Protein AF-A0A2T4JX54-F1 (afdb_monomer_lite)

pLDDT: mean 83.58, std 9.11, range [47.06, 96.19]

Radius of gyration: 19.14 Å; chains: 1; bounding box: 54×32×48 Å

Structure (mmCIF, N/CA/C/O backbone):
data_AF-A0A2T4JX54-F1
#
_entry.id   AF-A0A2T4JX54-F1
#
loop_
_atom_site.group_PDB
_atom_site.id
_atom_site.type_symbol
_atom_site.label_atom_id
_atom_site.label_alt_id
_atom_site.label_comp_id
_atom_site.label_asym_id
_atom_site.label_entity_id
_atom_site.label_seq_id
_atom_site.pdbx_PDB_ins_code
_atom_site.Cartn_x
_atom_site.Cartn_y
_atom_site.Cartn_z
_atom_site.occupancy
_atom_site.B_iso_or_equiv
_atom_site.auth_seq_id
_atom_site.auth_comp_id
_atom_site.auth_asym_id
_atom_site.auth_atom_id
_atom_site.pdbx_PDB_model_num
ATOM 1 N N . MET A 1 1 ? 11.752 3.293 14.439 1.00 47.06 1 MET A N 1
ATOM 2 C CA . MET A 1 1 ? 12.675 3.657 13.347 1.00 47.06 1 MET A CA 1
ATOM 3 C C . MET A 1 1 ? 12.178 2.898 12.135 1.00 47.06 1 MET A C 1
ATOM 5 O O . MET A 1 1 ? 12.019 1.693 12.259 1.00 47.06 1 MET A O 1
ATOM 9 N N . MET A 1 2 ? 11.745 3.588 11.081 1.00 61.53 2 MET A N 1
ATOM 10 C CA . MET A 1 2 ? 11.237 2.924 9.877 1.00 61.53 2 MET A CA 1
ATOM 11 C C . MET A 1 2 ? 12.443 2.640 8.986 1.00 61.53 2 MET A C 1
ATOM 13 O O . MET A 1 2 ? 13.159 3.580 8.650 1.00 61.53 2 MET A O 1
ATOM 17 N N . ASP A 1 3 ? 12.685 1.376 8.650 1.00 83.12 3 ASP A N 1
ATOM 18 C CA . ASP A 1 3 ? 13.765 1.016 7.733 1.00 83.12 3 ASP A CA 1
ATOM 19 C C . ASP A 1 3 ? 13.436 1.564 6.340 1.00 83.12 3 ASP A C 1
ATOM 21 O O . ASP A 1 3 ? 12.370 1.278 5.794 1.00 83.12 3 ASP A O 1
ATOM 25 N N . LEU A 1 4 ? 14.324 2.394 5.791 1.00 87.31 4 LEU A N 1
ATOM 26 C CA . LEU A 1 4 ? 14.202 2.943 4.444 1.00 87.31 4 LEU A CA 1
ATOM 27 C C . LEU A 1 4 ? 15.187 2.238 3.510 1.00 87.31 4 LEU A C 1
ATOM 29 O O . LEU A 1 4 ? 16.347 2.017 3.859 1.00 87.31 4 LEU A O 1
ATOM 33 N N . TYR A 1 5 ? 14.725 1.900 2.312 1.00 91.00 5 TYR A N 1
ATOM 34 C CA . TYR A 1 5 ? 15.485 1.163 1.307 1.00 91.00 5 TYR A CA 1
ATOM 35 C C . TYR A 1 5 ? 15.807 2.068 0.121 1.00 91.00 5 TYR A C 1
ATOM 37 O O . TYR A 1 5 ? 14.972 2.867 -0.283 1.00 91.00 5 TYR A O 1
ATOM 45 N N . SER A 1 6 ? 17.007 1.954 -0.444 1.00 92.50 6 SER A N 1
ATOM 46 C CA . SER A 1 6 ? 17.384 2.626 -1.692 1.00 92.50 6 SER A CA 1
ATOM 47 C C . SER A 1 6 ? 16.960 1.803 -2.913 1.00 92.50 6 SER A C 1
ATOM 49 O O . SER A 1 6 ? 16.625 0.625 -2.779 1.00 92.50 6 SER A O 1
ATOM 51 N N . ASN A 1 7 ? 17.053 2.389 -4.111 1.00 91.19 7 ASN A N 1
ATOM 52 C C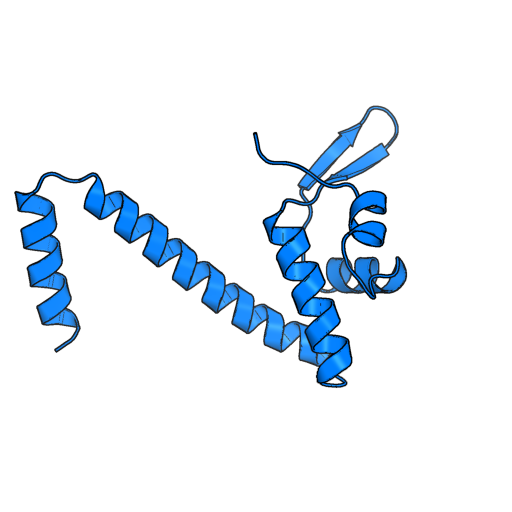A . ASN A 1 7 ? 16.846 1.674 -5.378 1.00 91.19 7 ASN A CA 1
ATOM 53 C C . ASN A 1 7 ? 17.652 0.361 -5.451 1.00 91.19 7 ASN A C 1
ATOM 55 O O . ASN A 1 7 ? 17.081 -0.688 -5.728 1.00 91.19 7 ASN A O 1
ATOM 59 N N . ASP A 1 8 ? 18.944 0.382 -5.118 1.00 90.31 8 ASP A N 1
ATOM 60 C CA . ASP A 1 8 ? 19.796 -0.818 -5.177 1.00 90.31 8 ASP A CA 1
ATOM 61 C C . ASP A 1 8 ? 19.333 -1.917 -4.206 1.00 90.31 8 ASP A C 1
ATOM 63 O O . ASP A 1 8 ? 19.331 -3.108 -4.535 1.00 90.31 8 ASP A O 1
ATOM 67 N N . HIS A 1 9 ? 18.878 -1.524 -3.010 1.00 91.81 9 HIS A N 1
ATOM 68 C CA . HIS A 1 9 ? 18.276 -2.464 -2.068 1.00 91.81 9 HIS A CA 1
ATOM 69 C C . HIS A 1 9 ? 16.965 -3.038 -2.603 1.00 91.81 9 HIS A C 1
ATOM 71 O O . HIS A 1 9 ? 16.744 -4.237 -2.460 1.00 91.81 9 HIS A O 1
ATOM 77 N N . ILE A 1 10 ? 16.118 -2.234 -3.252 1.00 93.56 10 ILE A N 1
ATOM 78 C CA . ILE A 1 10 ? 14.877 -2.713 -3.874 1.00 93.56 10 ILE A CA 1
ATOM 79 C C . ILE A 1 10 ? 15.161 -3.788 -4.926 1.00 93.56 10 ILE A C 1
ATOM 81 O O . ILE A 1 10 ? 14.541 -4.849 -4.882 1.00 93.56 10 ILE A O 1
ATOM 85 N N . LEU A 1 11 ? 16.125 -3.547 -5.818 1.00 92.12 11 LEU A N 1
ATOM 86 C CA . LEU A 1 11 ? 16.510 -4.502 -6.865 1.00 92.12 11 LEU A CA 1
ATOM 87 C C . LEU A 1 11 ? 17.003 -5.841 -6.293 1.00 92.12 11 LEU A C 1
ATOM 89 O O . LEU A 1 11 ? 16.879 -6.876 -6.939 1.00 92.12 11 LEU A O 1
ATOM 93 N N . THR A 1 12 ? 17.544 -5.827 -5.073 1.00 91.88 12 THR A N 1
ATOM 94 C CA . THR A 1 12 ? 18.040 -7.030 -4.391 1.00 91.88 12 THR A CA 1
ATOM 95 C C . THR A 1 12 ? 16.951 -7.730 -3.569 1.00 91.88 12 THR A C 1
ATOM 97 O O . THR A 1 12 ? 16.915 -8.956 -3.491 1.00 91.88 12 THR A O 1
ATOM 100 N N . LEU A 1 13 ? 16.069 -6.964 -2.920 1.00 90.81 13 LEU A N 1
ATOM 101 C CA . LEU A 1 13 ? 15.059 -7.475 -1.986 1.00 90.81 13 LEU A CA 1
ATOM 102 C C . LEU A 1 13 ? 13.788 -7.981 -2.671 1.00 90.81 13 LEU A C 1
ATOM 104 O O . LEU A 1 13 ? 13.045 -8.757 -2.065 1.00 90.81 13 LEU A O 1
ATOM 108 N N . VAL A 1 14 ? 13.508 -7.515 -3.888 1.00 91.75 14 VAL A N 1
ATOM 109 C CA . VAL A 1 14 ? 12.290 -7.843 -4.630 1.00 91.75 14 VAL A CA 1
ATOM 110 C C . VAL A 1 14 ? 12.630 -8.810 -5.771 1.00 91.75 14 VAL A C 1
ATOM 112 O O . VAL A 1 14 ? 13.220 -8.393 -6.767 1.00 91.75 14 VAL A O 1
ATOM 115 N N . PRO A 1 15 ? 12.270 -10.104 -5.661 1.00 86.38 15 PRO A N 1
ATOM 116 C CA . PRO A 1 15 ? 12.481 -11.066 -6.741 1.00 86.38 15 PRO A CA 1
ATOM 117 C C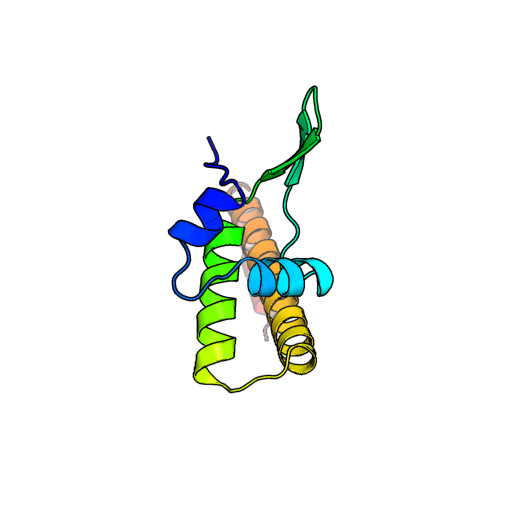 . PRO A 1 15 ? 11.768 -10.626 -8.025 1.00 86.38 15 PRO A C 1
ATOM 119 O O . PRO A 1 15 ? 10.629 -10.172 -7.970 1.00 86.38 15 PRO A O 1
ATOM 122 N N . GLY A 1 16 ? 12.435 -10.754 -9.175 1.00 84.44 16 GLY A N 1
ATOM 123 C CA . GLY A 1 16 ? 11.865 -10.361 -10.473 1.00 84.44 16 GLY A CA 1
ATOM 124 C C . GLY A 1 16 ? 11.833 -8.848 -10.731 1.00 84.44 16 GLY A C 1
ATOM 125 O O . GLY A 1 16 ? 11.302 -8.416 -11.758 1.00 84.44 16 GLY A O 1
ATOM 126 N N . MET A 1 17 ? 12.406 -8.037 -9.834 1.00 91.94 17 MET A N 1
ATOM 127 C CA . MET A 1 17 ? 12.558 -6.600 -10.038 1.00 91.94 17 MET A CA 1
ATOM 128 C C . MET A 1 17 ? 13.781 -6.288 -10.903 1.00 91.94 17 MET A C 1
ATOM 130 O O . MET A 1 17 ? 14.892 -6.729 -10.615 1.00 91.94 17 MET A O 1
ATOM 134 N N . THR A 1 18 ? 13.582 -5.468 -11.933 1.00 89.06 18 THR A N 1
ATOM 135 C CA . THR A 1 18 ? 14.661 -4.888 -12.746 1.00 89.06 18 THR A CA 1
ATOM 136 C C . THR A 1 18 ? 14.601 -3.360 -12.685 1.00 89.06 18 THR A C 1
ATOM 138 O O . THR A 1 18 ? 13.555 -2.809 -12.325 1.00 89.06 18 THR A O 1
ATOM 141 N N . PRO A 1 19 ? 15.685 -2.647 -13.043 1.00 88.81 19 PRO A N 1
ATOM 142 C CA . PRO A 1 19 ? 15.669 -1.187 -13.129 1.00 88.81 19 PRO A CA 1
ATOM 143 C C . PRO A 1 19 ? 14.549 -0.648 -14.027 1.00 88.81 19 PRO A C 1
ATOM 145 O O . PRO A 1 19 ? 13.900 0.336 -13.681 1.00 88.81 19 PRO A O 1
ATOM 148 N N . GLU A 1 20 ? 14.278 -1.315 -15.149 1.00 84.25 20 GLU A N 1
ATOM 149 C CA . GLU A 1 20 ? 13.243 -0.925 -16.111 1.00 84.25 20 GLU A CA 1
ATOM 150 C C . GLU A 1 20 ? 11.843 -1.097 -15.519 1.00 84.25 20 GLU A C 1
ATOM 152 O O . GLU A 1 20 ? 11.013 -0.198 -15.641 1.00 84.25 20 GLU A O 1
ATOM 157 N N . ARG A 1 21 ? 11.591 -2.218 -14.825 1.00 85.69 21 ARG A N 1
ATOM 158 C CA . ARG A 1 21 ? 10.323 -2.456 -14.117 1.00 85.69 21 ARG A CA 1
ATOM 159 C C . ARG A 1 21 ? 10.110 -1.439 -13.004 1.00 85.69 21 ARG A C 1
ATOM 161 O O . ARG A 1 21 ? 9.027 -0.868 -12.901 1.00 85.69 21 ARG A O 1
ATOM 168 N N . LEU A 1 22 ? 11.143 -1.173 -12.204 1.00 89.25 22 LEU A N 1
ATOM 169 C CA . LEU A 1 22 ? 11.072 -0.169 -11.148 1.00 89.25 22 LEU A CA 1
ATOM 170 C C . LEU A 1 22 ? 10.744 1.206 -11.737 1.00 89.25 22 LEU A C 1
ATOM 172 O O . LEU A 1 22 ? 9.827 1.868 -11.260 1.00 89.25 22 LEU A O 1
ATOM 176 N N . PHE A 1 23 ? 11.426 1.604 -12.813 1.00 86.25 23 PHE A N 1
ATOM 177 C CA . PHE A 1 23 ? 11.133 2.848 -13.520 1.00 86.25 23 PHE A CA 1
ATOM 178 C C . PHE A 1 23 ? 9.689 2.892 -14.039 1.00 86.25 23 PHE A C 1
ATOM 180 O O . PHE A 1 23 ? 8.989 3.872 -13.795 1.00 86.25 23 PHE A O 1
ATOM 187 N N . ALA A 1 24 ? 9.205 1.821 -14.674 1.00 81.56 24 ALA A N 1
ATOM 188 C CA . ALA A 1 24 ? 7.832 1.734 -15.168 1.00 81.56 24 ALA A CA 1
ATOM 189 C C . ALA A 1 24 ? 6.795 1.875 -14.039 1.00 81.56 24 ALA A C 1
ATOM 191 O O . ALA A 1 24 ? 5.804 2.591 -14.189 1.00 81.56 24 ALA A O 1
ATOM 192 N N . PHE A 1 25 ? 7.033 1.254 -12.881 1.00 85.31 25 PHE A N 1
ATOM 193 C CA . PHE A 1 25 ? 6.149 1.371 -11.718 1.00 85.31 25 PHE A CA 1
ATOM 194 C C . PHE A 1 25 ? 6.149 2.777 -11.110 1.00 85.31 25 PHE A C 1
ATOM 196 O O . PHE A 1 25 ? 5.103 3.243 -10.649 1.00 85.31 25 PHE A O 1
ATOM 203 N N . LEU A 1 26 ? 7.291 3.468 -11.131 1.00 86.69 26 LEU A N 1
ATOM 204 C CA . LEU A 1 26 ? 7.399 4.862 -10.696 1.00 86.69 26 LEU A CA 1
ATOM 205 C C . LEU A 1 26 ? 6.693 5.821 -11.670 1.00 86.69 26 LEU A C 1
ATOM 207 O O . LEU A 1 26 ? 5.921 6.670 -11.225 1.00 86.69 26 LEU A O 1
ATOM 211 N N . GLU A 1 27 ? 6.895 5.659 -12.981 1.00 82.19 27 GLU A N 1
ATOM 212 C CA . GLU A 1 27 ? 6.219 6.428 -14.044 1.00 82.19 27 GLU A CA 1
ATOM 213 C C . GLU A 1 27 ? 4.696 6.268 -13.976 1.00 82.19 27 GLU A C 1
ATOM 215 O O . GLU A 1 27 ? 3.948 7.247 -13.992 1.00 82.19 27 GLU A O 1
ATOM 220 N N . ALA A 1 28 ? 4.225 5.031 -13.800 1.00 77.31 28 ALA A N 1
ATOM 221 C CA . ALA A 1 28 ? 2.812 4.724 -13.607 1.00 77.31 28 ALA A CA 1
ATOM 222 C C . ALA A 1 28 ? 2.274 5.159 -12.228 1.00 77.31 28 ALA A C 1
ATOM 224 O O . ALA A 1 28 ? 1.087 4.985 -11.945 1.00 77.31 28 ALA A O 1
ATOM 225 N N . ARG A 1 29 ? 3.128 5.738 -11.368 1.00 80.44 29 ARG A N 1
ATOM 226 C CA . ARG A 1 29 ? 2.824 6.185 -9.999 1.00 80.44 29 ARG A CA 1
ATOM 227 C C . ARG A 1 29 ? 2.223 5.093 -9.113 1.00 80.44 29 ARG A C 1
ATOM 229 O O . ARG A 1 29 ? 1.472 5.395 -8.188 1.00 80.44 29 ARG A O 1
ATOM 236 N N . LEU A 1 30 ? 2.580 3.837 -9.372 1.00 80.62 30 LEU A N 1
ATOM 237 C CA . LEU A 1 30 ? 2.156 2.685 -8.573 1.00 80.62 30 LEU A CA 1
ATOM 238 C C . LEU A 1 30 ? 2.860 2.655 -7.216 1.00 80.62 30 LEU A C 1
ATOM 240 O O . LEU A 1 30 ? 2.335 2.133 -6.239 1.00 80.62 30 LEU A O 1
ATOM 244 N N . VAL A 1 31 ? 4.056 3.235 -7.152 1.00 86.44 31 VAL A N 1
ATOM 245 C CA . VAL A 1 31 ? 4.832 3.456 -5.932 1.00 86.44 31 VAL A CA 1
ATOM 246 C C . VAL A 1 31 ? 5.389 4.871 -6.000 1.00 86.44 31 VAL A C 1
ATOM 248 O O . VAL A 1 31 ? 5.832 5.313 -7.058 1.00 86.44 31 VAL A O 1
ATOM 251 N N . ILE A 1 32 ? 5.357 5.594 -4.882 1.00 86.19 32 ILE A N 1
ATOM 252 C CA . ILE A 1 32 ? 5.907 6.948 -4.788 1.00 86.19 32 ILE A CA 1
ATOM 253 C C . ILE A 1 32 ? 6.929 6.942 -3.650 1.00 86.19 32 ILE A C 1
ATOM 255 O O . ILE A 1 32 ? 6.520 6.938 -2.489 1.00 86.19 32 ILE A O 1
ATOM 259 N N . PRO A 1 33 ? 8.238 6.911 -3.952 1.00 88.69 33 PRO A N 1
ATOM 260 C CA . PRO A 1 33 ? 9.266 6.943 -2.929 1.00 88.69 33 PRO A CA 1
ATOM 261 C C . PRO A 1 33 ? 9.336 8.321 -2.276 1.00 88.69 33 PRO A C 1
ATOM 263 O O . PRO A 1 33 ? 9.029 9.350 -2.885 1.00 88.69 33 PRO A O 1
ATOM 266 N N . THR A 1 34 ? 9.831 8.341 -1.046 1.00 87.44 34 THR A N 1
ATOM 267 C CA . THR A 1 34 ? 10.277 9.574 -0.404 1.00 87.44 34 THR A CA 1
ATOM 268 C C . THR A 1 34 ? 11.544 10.043 -1.106 1.00 87.44 34 THR A C 1
ATOM 270 O O . THR A 1 34 ? 12.468 9.259 -1.311 1.00 87.44 34 THR A O 1
ATOM 273 N N . VAL A 1 35 ? 11.605 11.318 -1.479 1.00 88.19 35 VAL A 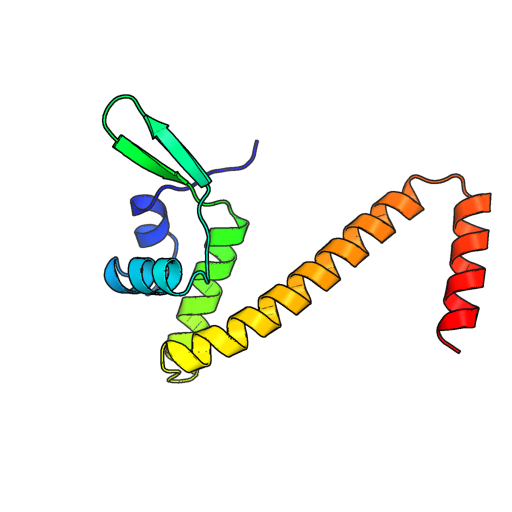N 1
ATOM 274 C CA . VAL A 1 35 ? 12.797 11.899 -2.102 1.00 88.19 35 VAL A CA 1
ATOM 275 C C . VAL A 1 35 ? 13.538 12.726 -1.062 1.00 88.19 35 VAL A C 1
ATOM 277 O O . VAL A 1 35 ? 13.010 13.729 -0.584 1.00 88.19 35 VAL A O 1
ATOM 280 N N . GLU A 1 36 ? 14.762 12.321 -0.729 1.00 85.56 36 GLU A N 1
ATOM 281 C CA . GLU A 1 36 ? 15.648 13.092 0.139 1.00 85.56 36 GLU A CA 1
ATOM 282 C C . GLU A 1 36 ? 16.711 13.834 -0.686 1.00 85.56 36 GLU A C 1
ATOM 284 O O . GLU A 1 36 ? 17.408 13.224 -1.508 1.00 85.56 36 GLU A O 1
ATOM 289 N N . PRO A 1 37 ? 16.859 15.157 -0.498 1.00 80.50 37 PRO A N 1
ATOM 290 C CA . PRO A 1 37 ? 17.933 15.909 -1.125 1.00 80.50 37 PRO A CA 1
ATOM 291 C C . PRO A 1 37 ? 19.269 15.573 -0.450 1.00 80.50 37 PRO A C 1
ATOM 293 O O . PRO A 1 37 ? 19.422 15.729 0.759 1.00 80.50 37 PRO A O 1
ATOM 296 N N . THR A 1 38 ? 20.260 15.156 -1.237 1.00 78.44 38 THR A N 1
ATOM 297 C CA . THR A 1 38 ? 21.658 15.041 -0.803 1.00 78.44 38 THR A CA 1
ATOM 298 C C . THR A 1 38 ? 22.522 16.099 -1.493 1.00 78.44 38 THR A C 1
ATOM 300 O O . THR A 1 38 ? 22.101 16.757 -2.442 1.00 78.44 38 THR A O 1
ATOM 303 N N . ALA A 1 39 ? 23.755 16.278 -1.019 1.00 73.25 39 ALA A N 1
ATOM 304 C CA . ALA A 1 39 ? 24.679 17.319 -1.473 1.00 73.25 39 ALA A CA 1
ATOM 305 C C . ALA A 1 39 ? 25.032 17.253 -2.975 1.00 73.25 39 ALA A C 1
ATOM 307 O O . ALA A 1 39 ? 25.531 18.231 -3.522 1.00 73.25 39 ALA A O 1
ATOM 308 N N . SER A 1 40 ? 24.792 16.113 -3.634 1.00 71.56 40 SER A N 1
ATOM 309 C CA . SER A 1 40 ? 25.153 15.871 -5.041 1.00 71.56 40 SER A CA 1
ATOM 310 C C . SER A 1 40 ? 23.967 15.452 -5.929 1.00 71.56 40 SER A C 1
ATOM 312 O O . SER A 1 40 ? 24.031 15.583 -7.148 1.00 71.56 40 SER A O 1
ATOM 314 N N . ALA A 1 41 ? 22.873 14.948 -5.348 1.00 74.31 41 ALA A N 1
ATOM 315 C CA . ALA A 1 41 ? 21.740 14.372 -6.077 1.00 74.31 41 ALA A CA 1
ATOM 316 C C . ALA A 1 41 ? 20.474 14.305 -5.202 1.00 74.31 41 ALA A C 1
ATOM 318 O O . ALA A 1 41 ? 20.498 14.661 -4.028 1.00 74.31 41 ALA A O 1
ATOM 319 N N . SER A 1 42 ? 19.364 13.824 -5.759 1.00 81.81 42 SER A N 1
ATOM 320 C CA . SER A 1 42 ? 18.203 13.398 -4.971 1.00 81.81 42 SER A CA 1
ATOM 321 C C . SER A 1 42 ? 18.206 11.873 -4.859 1.00 81.81 42 SER A C 1
ATOM 323 O O . SER A 1 42 ? 18.477 11.188 -5.845 1.00 81.81 42 SER A O 1
ATOM 325 N N . ILE A 1 43 ? 17.968 11.343 -3.658 1.00 86.44 43 ILE A N 1
ATOM 326 C CA . ILE A 1 43 ? 17.912 9.898 -3.409 1.00 86.44 43 ILE A CA 1
ATOM 327 C C . ILE A 1 43 ? 16.459 9.511 -3.161 1.00 86.44 43 ILE A C 1
ATOM 329 O O . ILE A 1 43 ? 15.762 10.137 -2.364 1.00 86.44 43 ILE A O 1
ATOM 333 N N . GLN A 1 44 ? 16.014 8.467 -3.853 1.00 91.31 44 GLN A N 1
ATOM 334 C CA . GLN A 1 44 ? 14.717 7.843 -3.627 1.00 91.31 44 GLN A CA 1
ATOM 335 C C . GLN A 1 44 ? 14.842 6.796 -2.522 1.00 91.31 44 GLN A C 1
ATOM 337 O O . GLN A 1 44 ? 15.689 5.901 -2.592 1.00 91.31 44 GLN A O 1
ATOM 342 N N . LEU A 1 45 ? 13.989 6.927 -1.512 1.00 91.62 45 LEU A N 1
ATOM 343 C CA . LEU A 1 45 ? 13.900 6.049 -0.360 1.00 91.62 45 LEU A CA 1
ATOM 344 C C . LEU A 1 45 ? 12.506 5.428 -0.281 1.00 91.62 45 LEU A C 1
ATOM 346 O O . LEU A 1 45 ? 11.487 6.113 -0.375 1.00 91.62 45 LEU A O 1
ATOM 350 N N . PHE A 1 46 ? 12.477 4.120 -0.075 1.00 90.62 46 PHE A N 1
ATOM 351 C CA . PHE A 1 46 ? 11.277 3.298 -0.050 1.00 90.62 46 PHE A CA 1
ATOM 352 C C . PHE A 1 46 ? 11.034 2.796 1.363 1.00 90.62 46 PHE A C 1
ATOM 354 O O . PHE A 1 46 ? 11.958 2.375 2.054 1.00 90.62 46 PHE A O 1
ATOM 361 N N . THR A 1 47 ? 9.782 2.811 1.792 1.00 89.94 47 THR A N 1
ATOM 362 C CA . THR A 1 47 ? 9.378 2.242 3.076 1.00 89.94 47 THR A CA 1
ATOM 363 C C . THR A 1 47 ? 9.238 0.718 2.978 1.00 89.94 47 THR A C 1
ATOM 365 O O . THR A 1 47 ? 9.134 0.171 1.876 1.00 89.94 47 THR A O 1
ATOM 368 N N . PRO A 1 48 ? 9.134 -0.011 4.105 1.00 86.50 48 PRO A N 1
ATOM 369 C CA . PRO A 1 48 ? 8.852 -1.446 4.065 1.00 86.50 48 PRO A CA 1
ATOM 370 C C . PRO A 1 48 ? 7.501 -1.759 3.399 1.00 86.50 48 PRO A C 1
ATOM 372 O O . PRO A 1 48 ? 7.321 -2.830 2.819 1.00 86.50 48 PRO A O 1
ATOM 375 N N . LEU A 1 49 ? 6.554 -0.814 3.448 1.00 84.00 49 LEU A N 1
ATOM 376 C CA . LEU A 1 49 ? 5.274 -0.925 2.752 1.00 84.00 49 LEU A CA 1
ATOM 377 C C . LEU A 1 49 ? 5.453 -0.845 1.231 1.00 84.00 49 LEU A C 1
ATOM 379 O O . LEU A 1 49 ? 4.822 -1.612 0.507 1.00 84.00 49 LEU A O 1
ATOM 383 N N . ASP A 1 50 ? 6.336 0.030 0.751 1.00 88.81 50 ASP A N 1
ATOM 384 C CA . ASP A 1 50 ? 6.648 0.133 -0.676 1.00 88.81 50 ASP A CA 1
ATOM 385 C C . ASP A 1 50 ? 7.328 -1.138 -1.187 1.00 88.81 50 ASP A C 1
ATOM 387 O O . ASP A 1 50 ? 6.970 -1.628 -2.254 1.00 88.81 50 ASP A O 1
ATOM 391 N N . VAL A 1 51 ? 8.228 -1.739 -0.398 1.00 89.44 51 VAL A N 1
ATOM 392 C CA . VAL A 1 51 ? 8.833 -3.045 -0.720 1.00 89.44 51 VAL A CA 1
ATOM 393 C C . VAL A 1 51 ? 7.758 -4.122 -0.871 1.00 89.44 51 VAL A C 1
ATOM 395 O O . VAL A 1 51 ? 7.759 -4.865 -1.851 1.00 89.44 51 VAL A O 1
ATOM 398 N N . ALA A 1 52 ? 6.822 -4.210 0.079 1.00 86.62 52 ALA A N 1
ATOM 399 C CA . ALA A 1 52 ? 5.727 -5.175 0.007 1.00 86.62 52 ALA A CA 1
ATOM 400 C C . ALA A 1 52 ? 4.847 -4.947 -1.235 1.00 86.62 52 ALA A C 1
ATOM 402 O O . ALA A 1 52 ? 4.468 -5.909 -1.902 1.00 86.62 52 ALA A O 1
ATOM 403 N N . ARG A 1 53 ? 4.576 -3.681 -1.580 1.00 87.50 53 ARG A N 1
ATOM 404 C CA . ARG A 1 53 ? 3.821 -3.313 -2.784 1.00 87.50 53 ARG A CA 1
ATOM 405 C C . ARG A 1 53 ? 4.562 -3.709 -4.065 1.00 87.50 53 ARG A C 1
ATOM 407 O O . ARG A 1 53 ? 3.952 -4.287 -4.954 1.00 87.50 53 ARG A O 1
ATOM 414 N N . LEU A 1 54 ? 5.864 -3.444 -4.144 1.00 89.44 54 LEU A N 1
ATOM 415 C CA . LEU A 1 54 ? 6.711 -3.803 -5.285 1.00 89.44 54 LEU A CA 1
ATOM 416 C C . LEU A 1 54 ? 6.794 -5.319 -5.499 1.00 89.44 54 LEU A C 1
ATOM 418 O O . LEU A 1 54 ? 6.721 -5.771 -6.636 1.00 89.44 54 LEU A O 1
ATOM 422 N N . ARG A 1 55 ? 6.885 -6.109 -4.420 1.00 89.06 55 ARG A N 1
ATOM 423 C CA . ARG A 1 55 ? 6.830 -7.579 -4.506 1.00 89.06 55 ARG A CA 1
ATOM 424 C C . ARG A 1 55 ? 5.514 -8.060 -5.093 1.00 89.06 55 ARG A C 1
ATOM 426 O O . ARG A 1 55 ? 5.519 -8.837 -6.039 1.00 89.06 55 ARG A O 1
ATOM 433 N N . PHE A 1 56 ? 4.409 -7.543 -4.570 1.00 85.38 56 PHE A N 1
ATOM 434 C CA . PHE A 1 56 ? 3.084 -7.901 -5.055 1.00 85.38 56 PHE A CA 1
ATOM 435 C C . PHE A 1 56 ? 2.875 -7.503 -6.524 1.00 85.38 56 PHE A C 1
ATOM 437 O O . PHE A 1 56 ? 2.279 -8.251 -7.289 1.00 85.38 56 PHE A O 1
ATOM 444 N N . LEU A 1 57 ? 3.399 -6.346 -6.940 1.00 83.62 57 LEU A N 1
ATOM 445 C CA . LEU A 1 57 ? 3.377 -5.908 -8.337 1.00 83.62 57 LEU A CA 1
ATOM 446 C C . LEU A 1 57 ? 4.102 -6.884 -9.267 1.00 83.62 57 LEU A C 1
ATOM 448 O O . LEU A 1 57 ? 3.565 -7.216 -10.319 1.00 83.62 57 LEU A O 1
ATOM 452 N N . CYS A 1 58 ? 5.296 -7.345 -8.885 1.00 85.31 58 CYS A N 1
ATOM 453 C CA . CYS A 1 58 ? 6.039 -8.337 -9.663 1.00 85.31 58 CYS A CA 1
ATOM 454 C C . CYS A 1 58 ? 5.276 -9.660 -9.764 1.00 85.31 58 CYS A C 1
ATOM 456 O O . CYS A 1 58 ? 5.096 -10.158 -10.869 1.00 85.31 58 CYS A O 1
ATOM 458 N N . GLU A 1 59 ? 4.761 -10.168 -8.641 1.00 83.31 59 GLU A N 1
ATOM 459 C CA . GLU A 1 59 ? 3.932 -11.382 -8.612 1.00 83.31 59 GLU A CA 1
ATOM 460 C C . GLU A 1 59 ? 2.721 -11.249 -9.551 1.00 83.31 59 GLU A C 1
ATOM 462 O O . GLU A 1 59 ? 2.442 -12.139 -10.345 1.00 83.31 59 GLU A O 1
ATOM 467 N N . LEU A 1 60 ? 2.043 -10.098 -9.538 1.00 80.81 60 LEU A N 1
ATOM 468 C CA . LEU A 1 60 ? 0.849 -9.871 -10.348 1.00 80.81 60 LEU A CA 1
ATOM 469 C C . LEU A 1 60 ? 1.144 -9.752 -11.851 1.00 80.81 60 LEU A C 1
ATOM 471 O O . LEU A 1 60 ? 0.368 -10.249 -12.662 1.00 80.81 60 LEU A O 1
ATOM 475 N N . VAL A 1 61 ? 2.237 -9.081 -12.226 1.00 78.00 61 VA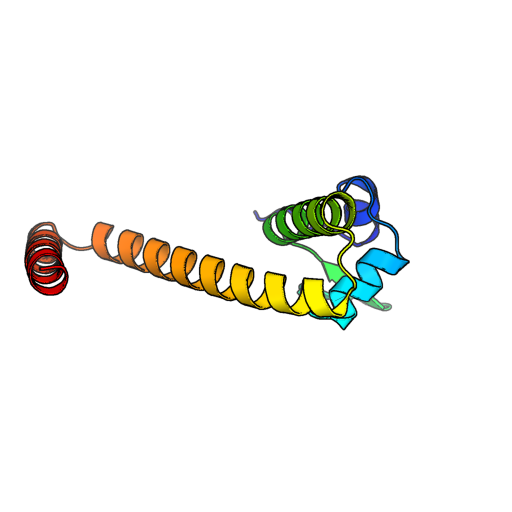L A N 1
ATOM 476 C CA . VAL A 1 61 ? 2.674 -8.977 -13.630 1.00 78.00 61 VAL A CA 1
ATOM 477 C C . VAL A 1 61 ? 3.044 -10.348 -14.177 1.00 78.00 61 VAL A C 1
ATOM 479 O O . VAL A 1 61 ? 2.649 -10.683 -15.292 1.00 78.00 61 VAL A O 1
ATOM 482 N N . ASP A 1 62 ? 3.769 -11.137 -13.385 1.00 79.38 62 ASP A N 1
ATOM 483 C CA . ASP A 1 62 ? 4.262 -12.441 -13.811 1.00 79.38 62 ASP A CA 1
ATOM 484 C C . ASP A 1 62 ? 3.126 -13.490 -13.866 1.00 79.38 62 ASP A C 1
ATOM 486 O O . ASP A 1 62 ? 3.100 -14.304 -14.788 1.00 79.38 62 ASP A O 1
ATOM 490 N N . ASP A 1 63 ? 2.152 -13.445 -12.946 1.00 73.88 63 ASP A N 1
ATOM 491 C CA . ASP A 1 63 ? 1.057 -14.428 -12.876 1.00 73.88 63 ASP A CA 1
ATOM 492 C C . ASP A 1 63 ? -0.113 -14.149 -13.837 1.00 73.88 63 ASP A C 1
ATOM 494 O O . ASP A 1 63 ? -0.828 -15.077 -14.224 1.00 73.88 63 ASP A O 1
ATOM 498 N N . LEU A 1 64 ? -0.365 -12.883 -14.191 1.00 66.69 64 LEU A N 1
ATOM 499 C CA . LEU A 1 64 ? -1.585 -12.484 -14.909 1.00 66.69 64 LEU A CA 1
ATOM 500 C C . LEU A 1 64 ? -1.355 -11.959 -16.337 1.00 66.69 64 LEU A C 1
ATOM 502 O O . LEU A 1 64 ? -2.336 -11.573 -16.974 1.00 66.69 64 LEU A O 1
ATOM 506 N N . ASP A 1 65 ? -0.111 -11.943 -16.835 1.00 70.44 65 ASP A N 1
ATOM 507 C CA . ASP A 1 65 ? 0.269 -11.420 -18.167 1.00 70.44 65 ASP A CA 1
ATOM 508 C C . ASP A 1 65 ? -0.350 -10.035 -18.452 1.00 70.44 65 ASP A C 1
ATOM 510 O O . ASP A 1 65 ? -0.870 -9.741 -19.531 1.00 70.44 65 ASP A O 1
ATOM 514 N N . LEU A 1 66 ? -0.388 -9.187 -17.417 1.00 69.81 66 LEU A N 1
ATOM 515 C CA . LEU A 1 66 ? -1.011 -7.870 -17.495 1.00 69.81 66 LEU A CA 1
ATOM 516 C C . LEU A 1 66 ? -0.063 -6.885 -18.169 1.00 69.81 66 LEU A C 1
ATOM 518 O O . LEU A 1 66 ? 1.078 -6.716 -17.740 1.00 69.81 66 LEU A O 1
ATOM 522 N N . ASP A 1 67 ? -0.580 -6.149 -19.152 1.00 71.38 67 ASP A N 1
ATOM 523 C CA . ASP A 1 67 ? 0.108 -4.965 -19.660 1.00 71.38 67 ASP A CA 1
ATOM 524 C C . ASP A 1 67 ? 0.199 -3.861 -18.586 1.00 71.38 67 ASP A C 1
ATOM 526 O O . ASP A 1 67 ? -0.570 -3.827 -17.613 1.00 71.38 67 ASP A O 1
ATOM 530 N N . GLU A 1 68 ? 1.133 -2.914 -18.750 1.00 66.75 68 GLU A N 1
ATOM 531 C CA . GLU A 1 68 ? 1.368 -1.886 -17.726 1.00 66.75 68 GLU A CA 1
ATOM 532 C C . GLU A 1 68 ? 0.131 -1.003 -17.475 1.00 66.75 68 GLU A C 1
ATOM 534 O O . GLU A 1 68 ? -0.050 -0.460 -16.381 1.00 66.75 68 GLU A O 1
ATOM 539 N N . ARG A 1 69 ? -0.763 -0.871 -18.466 1.00 68.50 69 ARG A N 1
ATOM 540 C CA . ARG A 1 69 ? -1.989 -0.065 -18.352 1.00 68.50 69 ARG A CA 1
ATOM 541 C C . ARG A 1 69 ? -3.032 -0.742 -17.469 1.00 68.50 69 ARG A C 1
ATOM 543 O O . ARG A 1 69 ? -3.631 -0.086 -16.615 1.00 68.50 69 ARG A O 1
ATOM 550 N N . THR A 1 70 ? -3.249 -2.037 -17.663 1.00 71.62 70 THR A N 1
ATOM 551 C CA . THR A 1 70 ? -4.211 -2.841 -16.905 1.00 71.62 70 THR A CA 1
ATOM 552 C C . THR A 1 70 ? -3.733 -3.018 -15.471 1.00 71.62 70 THR A C 1
ATOM 554 O O . THR A 1 70 ? -4.520 -2.846 -14.535 1.00 71.62 70 THR A O 1
ATOM 557 N N . LEU A 1 71 ? -2.427 -3.232 -15.288 1.00 71.50 71 LEU A N 1
ATOM 558 C CA . LEU A 1 71 ? -1.788 -3.213 -13.977 1.00 71.50 71 LEU A CA 1
ATOM 559 C C . LEU A 1 71 ? -2.044 -1.885 -13.246 1.00 71.50 71 LEU A C 1
ATOM 561 O O . LEU A 1 71 ? -2.442 -1.891 -12.081 1.00 71.50 71 LEU A O 1
ATOM 565 N N . GLY A 1 72 ? -1.918 -0.755 -13.953 1.00 69.62 72 GLY A N 1
ATOM 566 C CA . GLY A 1 72 ? -2.257 0.584 -13.462 1.00 69.62 72 GLY A CA 1
ATOM 567 C C . GLY A 1 72 ? -3.652 0.683 -12.838 1.00 69.62 72 GLY A C 1
ATOM 568 O O . GLY A 1 72 ? -3.826 1.215 -11.739 1.00 69.62 72 GLY A O 1
ATOM 569 N N . VAL A 1 73 ? -4.660 0.132 -13.517 1.00 76.75 73 VAL A N 1
ATOM 570 C CA . VAL A 1 73 ? -6.056 0.165 -13.054 1.00 76.75 73 VAL A CA 1
ATOM 571 C C . VAL A 1 73 ? -6.269 -0.739 -11.841 1.00 76.75 73 VAL A C 1
ATOM 573 O O . VAL A 1 73 ? -6.882 -0.309 -10.862 1.00 76.75 73 VAL A O 1
ATOM 576 N N . VAL A 1 74 ? -5.759 -1.974 -11.879 1.00 73.88 74 VAL A N 1
ATOM 577 C CA . VAL A 1 74 ? -5.877 -2.924 -10.759 1.00 73.88 74 VAL A CA 1
ATOM 578 C C . VAL A 1 74 ? -5.215 -2.357 -9.505 1.00 73.88 74 VAL A C 1
ATOM 580 O O . VAL A 1 74 ? -5.783 -2.420 -8.413 1.00 73.88 74 VAL A O 1
ATOM 583 N N . MET A 1 75 ? -4.067 -1.707 -9.668 1.00 72.50 75 MET A N 1
ATOM 584 C CA . MET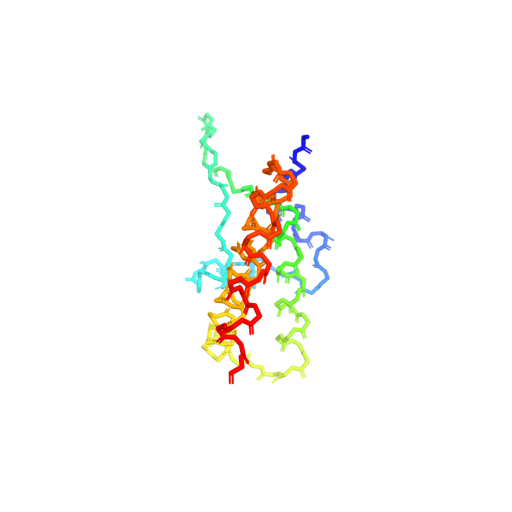 A 1 75 ? -3.362 -1.054 -8.574 1.00 72.50 75 MET A CA 1
ATOM 585 C C . MET A 1 75 ? -4.097 0.154 -8.020 1.00 72.50 75 MET A C 1
ATOM 587 O O . MET A 1 75 ? -4.232 0.260 -6.807 1.00 72.50 75 MET A O 1
ATOM 591 N N . ALA A 1 76 ? -4.672 1.010 -8.868 1.00 73.44 76 ALA A N 1
ATOM 592 C CA . ALA A 1 76 ? -5.495 2.118 -8.389 1.00 73.44 76 ALA A CA 1
ATOM 593 C C . ALA A 1 76 ? -6.701 1.630 -7.560 1.00 73.44 76 ALA A C 1
ATOM 595 O O . ALA A 1 76 ? -7.143 2.315 -6.635 1.00 73.44 76 ALA A O 1
ATOM 596 N N . LEU A 1 77 ? -7.251 0.451 -7.873 1.00 76.31 77 LEU A N 1
ATOM 597 C CA . LEU A 1 77 ? -8.314 -0.175 -7.082 1.00 76.31 77 LEU A CA 1
ATOM 598 C C . LEU A 1 77 ? -7.788 -0.758 -5.764 1.00 76.31 77 LEU A C 1
ATOM 600 O O . LEU A 1 77 ? -8.410 -0.558 -4.718 1.00 76.31 77 LEU A O 1
ATOM 604 N N . LEU A 1 78 ? -6.641 -1.437 -5.794 1.00 70.94 78 LEU A N 1
ATOM 605 C CA . LEU A 1 78 ? -5.991 -1.962 -4.594 1.00 70.94 78 LEU A CA 1
ATOM 606 C C . LEU A 1 78 ? -5.568 -0.847 -3.641 1.00 70.94 78 LEU A C 1
ATOM 608 O O . LEU A 1 78 ? -5.815 -0.960 -2.444 1.00 70.94 78 LEU A O 1
ATOM 612 N N . ASP A 1 79 ? -5.019 0.253 -4.147 1.00 74.00 79 ASP A N 1
ATOM 613 C CA . ASP A 1 79 ? -4.648 1.413 -3.341 1.00 74.00 79 ASP A CA 1
ATOM 614 C C . ASP A 1 79 ? -5.869 2.036 -2.666 1.00 74.00 79 ASP A C 1
ATOM 616 O O . ASP A 1 79 ? -5.831 2.295 -1.464 1.00 74.00 79 ASP A O 1
ATOM 620 N N . LYS A 1 80 ? -6.992 2.193 -3.381 1.00 76.56 80 LYS A N 1
ATOM 621 C CA . LYS A 1 80 ? -8.258 2.643 -2.773 1.00 76.56 80 LYS A CA 1
ATOM 622 C C . LYS A 1 80 ? -8.719 1.698 -1.662 1.00 76.56 80 LYS A C 1
ATOM 624 O O . LYS A 1 80 ? -9.168 2.153 -0.611 1.00 76.56 80 LYS A O 1
ATOM 629 N N . LEU A 1 81 ? -8.589 0.387 -1.864 1.00 77.25 81 LEU A N 1
ATOM 630 C CA . LEU A 1 81 ? -8.948 -0.616 -0.862 1.00 77.25 81 LEU A CA 1
ATOM 631 C C . LEU A 1 81 ? -8.006 -0.586 0.352 1.00 77.25 81 LEU A C 1
ATOM 633 O O . LEU A 1 81 ? -8.457 -0.712 1.491 1.00 77.25 81 LEU A O 1
ATOM 637 N N . HIS A 1 82 ? -6.706 -0.416 0.131 1.00 72.00 82 HIS A N 1
ATOM 638 C CA . HIS A 1 82 ? -5.717 -0.293 1.195 1.00 72.00 82 HIS A CA 1
ATOM 639 C C . HIS A 1 82 ? -5.887 1.003 1.988 1.00 72.00 82 HIS A C 1
ATOM 641 O O . HIS A 1 82 ? -5.847 0.937 3.215 1.00 72.00 82 HIS A O 1
ATOM 647 N N . ALA A 1 83 ? -6.155 2.131 1.326 1.00 75.50 83 ALA A N 1
ATOM 648 C CA . ALA A 1 83 ? -6.482 3.399 1.973 1.00 75.50 83 ALA A CA 1
ATOM 649 C C . ALA A 1 83 ? -7.730 3.257 2.853 1.00 75.50 83 ALA A C 1
ATOM 651 O O . ALA A 1 83 ? -7.664 3.516 4.048 1.00 75.50 83 ALA A O 1
ATOM 652 N N . ALA A 1 84 ? -8.819 2.691 2.322 1.00 77.75 84 ALA A N 1
ATOM 653 C CA . ALA A 1 84 ? -10.029 2.451 3.108 1.00 77.75 84 ALA A CA 1
ATOM 654 C C . ALA A 1 84 ? -9.771 1.539 4.325 1.00 77.75 84 ALA A C 1
ATOM 656 O O . ALA A 1 84 ? -10.259 1.797 5.424 1.00 77.75 84 ALA A O 1
ATOM 657 N N . ARG A 1 85 ? -8.972 0.475 4.163 1.00 79.25 85 ARG A N 1
ATOM 658 C CA . ARG A 1 85 ? -8.566 -0.396 5.283 1.00 79.25 85 ARG A CA 1
ATOM 659 C C . ARG A 1 85 ? -7.697 0.339 6.304 1.00 79.25 85 ARG A C 1
ATOM 661 O O . ARG A 1 85 ? -7.812 0.055 7.496 1.00 79.25 85 ARG A O 1
ATOM 668 N N . HIS A 1 86 ? -6.813 1.226 5.856 1.00 77.62 86 HIS A N 1
ATOM 669 C CA . HIS A 1 86 ? -5.983 2.049 6.726 1.00 77.62 86 HIS A CA 1
ATOM 670 C C . HIS A 1 86 ? -6.842 3.032 7.523 1.00 77.62 86 HIS A C 1
ATOM 672 O O . HIS A 1 86 ? -6.752 3.042 8.746 1.00 77.62 86 HIS A O 1
ATOM 678 N N . ASP A 1 87 ? -7.746 3.754 6.865 1.00 85.56 87 ASP A N 1
ATOM 679 C CA . ASP A 1 87 ? -8.659 4.700 7.507 1.00 85.56 87 ASP A CA 1
ATOM 680 C C . ASP A 1 87 ? -9.527 4.009 8.562 1.00 85.56 87 ASP A C 1
ATOM 682 O O . ASP A 1 87 ? -9.657 4.497 9.684 1.00 85.56 87 ASP A O 1
ATOM 686 N N . LEU A 1 88 ? -10.052 2.817 8.251 1.00 88.44 88 LEU A N 1
ATOM 687 C CA . LEU A 1 88 ? -10.794 2.002 9.216 1.00 88.44 88 LEU A CA 1
ATOM 688 C C . LEU A 1 88 ? -9.936 1.581 10.414 1.00 88.44 88 LEU A C 1
ATOM 690 O O . LEU A 1 88 ? -10.430 1.576 11.539 1.00 88.44 88 LEU A O 1
ATOM 694 N N . ARG A 1 89 ? -8.661 1.232 10.199 1.00 82.12 89 ARG A N 1
ATOM 695 C CA . ARG A 1 89 ? -7.730 0.910 11.291 1.00 82.12 89 ARG A CA 1
ATOM 696 C C . ARG A 1 89 ? -7.437 2.128 12.156 1.00 82.12 89 ARG A C 1
ATOM 698 O O . ARG A 1 89 ? -7.500 2.016 13.373 1.00 82.12 89 ARG A O 1
ATOM 705 N N . CYS A 1 90 ? -7.169 3.276 11.546 1.00 87.44 90 CYS A N 1
ATOM 706 C CA . CYS A 1 90 ? -6.946 4.530 12.257 1.00 87.44 90 CYS A CA 1
ATOM 707 C C . CYS A 1 90 ? -8.176 4.930 13.074 1.00 87.44 90 CYS A C 1
ATOM 709 O O . CYS A 1 90 ? -8.046 5.265 14.249 1.00 87.44 90 CYS A O 1
ATOM 711 N N . LEU A 1 91 ? -9.373 4.805 12.494 1.00 91.56 91 LEU A N 1
ATOM 712 C CA . LEU A 1 91 ? -10.629 5.040 13.198 1.00 91.56 91 LEU A CA 1
ATOM 713 C C . LEU A 1 91 ? -10.815 4.063 14.366 1.00 91.56 91 LEU A C 1
ATOM 715 O O . LEU A 1 91 ? -11.180 4.489 15.456 1.00 91.56 91 LEU A O 1
ATOM 719 N N . ALA A 1 92 ? -10.534 2.772 14.173 1.00 87.94 92 ALA A N 1
ATOM 720 C CA . ALA A 1 92 ? -10.604 1.784 15.246 1.00 87.94 92 ALA A CA 1
ATOM 721 C C . ALA A 1 92 ? -9.622 2.107 16.384 1.00 87.94 92 ALA A C 1
ATOM 723 O O . ALA A 1 92 ? -10.008 2.063 17.548 1.00 87.94 92 ALA A O 1
ATOM 724 N N . CYS A 1 93 ? -8.383 2.492 16.064 1.00 89.25 93 CYS A N 1
ATOM 725 C CA . CYS A 1 93 ? -7.400 2.921 17.059 1.00 89.25 93 CYS A CA 1
ATOM 726 C C . CYS A 1 93 ? -7.846 4.182 17.812 1.00 89.25 93 CYS A C 1
ATOM 728 O O . CYS A 1 93 ? -7.683 4.245 19.028 1.00 89.25 93 CYS A O 1
ATOM 730 N N . ALA A 1 94 ? -8.429 5.161 17.114 1.00 92.31 94 ALA A N 1
ATOM 731 C CA . ALA A 1 94 ? -8.973 6.362 17.740 1.00 92.31 94 ALA A CA 1
ATOM 732 C C . ALA A 1 94 ? -10.128 6.022 18.693 1.00 92.31 94 ALA A C 1
ATOM 734 O O . ALA A 1 94 ? -10.143 6.497 19.821 1.00 92.31 94 ALA A O 1
ATOM 735 N N . ILE A 1 95 ? -11.049 5.145 18.276 1.00 93.25 95 ILE A N 1
ATOM 736 C CA . ILE A 1 95 ? -12.146 4.673 19.129 1.00 93.25 95 ILE A CA 1
ATOM 737 C C . ILE A 1 95 ? -11.599 3.931 20.352 1.00 93.25 95 ILE A C 1
ATOM 739 O O . ILE A 1 95 ? -12.078 4.160 21.454 1.00 93.25 95 ILE A O 1
ATOM 743 N N . GLU A 1 96 ? -10.601 3.061 20.202 1.00 91.25 96 GLU A N 1
ATOM 744 C CA . GLU A 1 96 ? -10.025 2.331 21.341 1.00 91.25 96 GLU A CA 1
ATOM 745 C C . GLU A 1 96 ? -9.403 3.250 22.401 1.00 91.25 96 GLU A C 1
ATOM 747 O O . GLU A 1 96 ? -9.470 2.931 23.590 1.00 91.25 96 GLU A O 1
ATOM 752 N N . ALA A 1 97 ? -8.853 4.394 21.985 1.00 93.88 97 ALA A N 1
ATOM 753 C CA . ALA A 1 97 ? -8.287 5.403 22.877 1.00 93.88 97 ALA A CA 1
ATOM 754 C C . ALA A 1 97 ? -9.346 6.215 23.653 1.00 93.88 97 ALA A C 1
ATOM 756 O O . ALA A 1 97 ? -8.997 6.901 24.614 1.00 93.88 97 ALA A O 1
ATOM 757 N N . GLU A 1 98 ? -10.622 6.143 23.265 1.00 96.19 98 GLU A N 1
ATOM 758 C CA . GLU A 1 98 ? -11.711 6.850 23.938 1.00 96.19 98 GLU A CA 1
ATOM 759 C C . GLU A 1 98 ? -12.147 6.163 25.248 1.00 96.19 98 GLU A C 1
ATOM 761 O O . GLU A 1 98 ? -12.012 4.942 25.413 1.00 96.19 98 GLU A O 1
ATOM 766 N N . PRO A 1 99 ? -12.762 6.917 26.177 1.00 96.00 99 PRO A N 1
ATOM 767 C CA . PRO A 1 99 ? -13.367 6.364 27.381 1.00 96.00 99 PRO A CA 1
ATOM 768 C C . PRO A 1 99 ? -14.409 5.255 27.104 1.00 96.00 99 PRO A C 1
ATOM 770 O O . PRO A 1 99 ? -15.100 5.273 26.076 1.00 96.00 99 PRO A O 1
ATOM 773 N N . PRO A 1 100 ? -14.582 4.281 28.024 1.00 93.12 100 PRO A N 1
ATOM 774 C CA . PRO A 1 100 ? -15.426 3.102 27.794 1.00 93.12 100 PRO A CA 1
ATOM 775 C C . PRO A 1 100 ? -16.893 3.407 27.450 1.00 93.12 100 PRO A C 1
ATOM 777 O O . PRO A 1 100 ? -17.517 2.686 26.665 1.00 93.12 100 PRO A O 1
ATOM 780 N N . ASP A 1 101 ? -17.452 4.471 28.021 1.00 95.06 101 ASP A N 1
ATOM 781 C CA . ASP A 1 101 ? -18.813 4.949 27.774 1.00 95.06 101 ASP A CA 1
ATOM 782 C C . ASP A 1 101 ? -18.974 5.496 26.347 1.00 95.06 101 ASP A C 1
ATOM 784 O O . ASP A 1 101 ? -19.944 5.163 25.654 1.00 95.06 101 ASP A O 1
ATOM 788 N N . VAL A 1 102 ? -17.986 6.252 25.859 1.00 95.31 102 VAL A N 1
ATOM 789 C CA . VAL A 1 102 ? -17.952 6.769 24.485 1.00 95.31 102 VAL A CA 1
ATOM 790 C C . VAL A 1 102 ? -17.850 5.625 23.480 1.00 95.31 102 VAL A C 1
ATOM 792 O O . VAL A 1 102 ? -18.644 5.576 22.536 1.00 95.31 102 VAL A O 1
ATOM 795 N N . ARG A 1 103 ? -16.964 4.649 23.712 1.00 94.69 103 ARG A N 1
ATOM 796 C CA . ARG A 1 103 ? -16.846 3.453 22.854 1.00 94.69 103 ARG A CA 1
ATOM 797 C C . ARG A 1 103 ? -18.152 2.676 22.761 1.00 94.69 103 ARG A C 1
ATOM 799 O O . ARG A 1 103 ? -18.567 2.295 21.669 1.00 94.69 103 ARG A O 1
ATOM 806 N N . THR A 1 104 ? -18.832 2.487 23.893 1.00 93.38 104 THR A N 1
ATOM 807 C CA . THR A 1 104 ? -20.123 1.783 23.948 1.00 93.38 104 THR A CA 1
ATOM 808 C C . THR A 1 104 ? -21.182 2.509 23.117 1.00 93.38 104 THR A C 1
ATOM 810 O O . THR A 1 104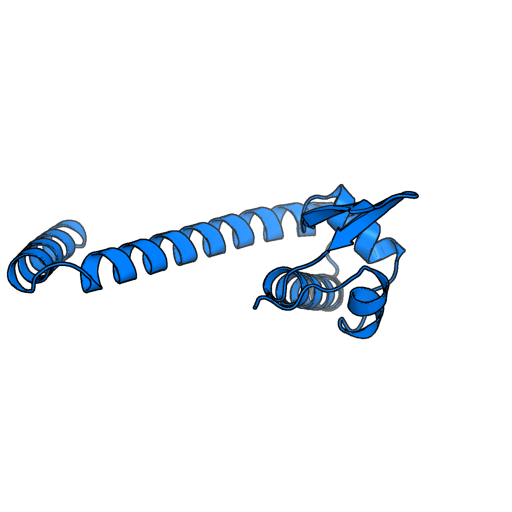 ? -21.905 1.886 22.337 1.00 93.38 104 THR A O 1
ATOM 813 N N . ARG A 1 105 ? -21.242 3.842 23.222 1.00 95.06 105 ARG A N 1
ATOM 814 C CA . ARG A 1 105 ? -22.164 4.672 22.436 1.00 95.06 105 ARG A CA 1
ATOM 815 C C . ARG A 1 105 ? -21.875 4.595 20.934 1.00 95.06 105 ARG A C 1
ATOM 817 O O . ARG A 1 105 ? -22.816 4.486 20.149 1.00 95.06 105 ARG A O 1
ATOM 824 N N . ILE A 1 106 ? -20.600 4.618 20.540 1.00 92.50 106 ILE A N 1
ATOM 825 C CA . ILE A 1 106 ? -20.178 4.461 19.139 1.00 92.50 106 ILE A CA 1
ATOM 826 C C . ILE A 1 106 ? -20.548 3.066 18.619 1.00 92.50 106 ILE A C 1
ATOM 828 O O . ILE A 1 106 ? -21.119 2.955 17.535 1.00 92.50 106 ILE A O 1
ATOM 832 N N . GLY A 1 107 ? -20.305 2.014 19.407 1.00 91.06 107 GLY A N 1
ATOM 833 C CA . GLY A 1 107 ? -20.682 0.641 19.070 1.00 91.06 107 GLY A CA 1
ATOM 834 C C . GLY A 1 107 ? -22.177 0.503 18.783 1.00 91.06 107 GLY A C 1
ATOM 835 O O . GLY A 1 107 ? -22.547 0.027 17.715 1.00 91.06 107 GLY A O 1
ATOM 836 N N . LEU A 1 108 ? -23.035 1.008 19.676 1.00 93.12 108 LEU A N 1
ATOM 837 C CA . LEU A 1 108 ? -24.494 0.995 19.492 1.00 93.12 108 LEU A CA 1
ATOM 838 C C . LEU A 1 108 ? -24.950 1.758 18.240 1.00 93.12 108 LEU A C 1
ATOM 840 O O . LEU A 1 108 ? -25.893 1.334 17.570 1.00 93.12 108 LEU A O 1
ATOM 844 N N . ALA A 1 109 ? -24.309 2.886 17.923 1.00 91.81 109 ALA A N 1
ATOM 845 C CA . ALA A 1 109 ? -24.613 3.651 16.718 1.00 91.81 109 ALA A CA 1
ATOM 846 C C . ALA A 1 109 ? -24.211 2.891 15.442 1.00 91.81 109 ALA A C 1
ATOM 848 O O . ALA A 1 109 ? -24.987 2.848 14.488 1.00 91.81 109 ALA A O 1
ATOM 849 N N . LEU A 1 110 ? -23.042 2.242 15.438 1.00 90.31 110 LEU A N 1
ATOM 850 C CA . LEU A 1 110 ? -22.567 1.439 14.308 1.00 90.31 110 LEU A CA 1
ATOM 851 C C . LEU A 1 110 ? -23.485 0.251 14.006 1.00 90.31 110 LEU A C 1
ATOM 853 O O . LEU A 1 110 ? -23.744 -0.020 12.834 1.00 90.31 110 LEU A O 1
ATOM 857 N N . THR A 1 111 ? -24.006 -0.439 15.026 1.00 90.06 111 THR A N 1
ATOM 858 C CA . THR A 1 111 ? -24.933 -1.564 14.813 1.00 90.06 111 THR A CA 1
ATOM 859 C C . THR A 1 111 ? -26.221 -1.113 14.132 1.00 90.06 111 THR A C 1
ATOM 861 O O . THR A 1 111 ? -26.716 -1.824 13.269 1.00 90.06 111 THR A O 1
ATOM 864 N N . ARG A 1 112 ? -26.726 0.083 14.471 1.00 90.06 112 ARG A N 1
ATOM 865 C CA . ARG A 1 112 ? -27.941 0.665 13.870 1.00 90.06 112 ARG A CA 1
ATOM 866 C C . ARG A 1 112 ? -27.762 1.097 12.415 1.00 90.06 112 ARG A C 1
ATOM 868 O O . ARG A 1 112 ? -28.738 1.144 11.685 1.00 90.06 112 ARG A O 1
ATOM 875 N N . LEU A 1 113 ? -26.544 1.463 12.012 1.00 85.75 113 LEU A N 1
ATOM 876 C CA . LEU A 1 113 ? -26.242 1.879 10.636 1.00 85.75 113 LEU A CA 1
ATOM 877 C C . LEU A 1 113 ? -26.009 0.697 9.688 1.00 85.75 113 LEU A C 1
ATOM 879 O O . LEU A 1 113 ? -26.089 0.866 8.476 1.00 85.75 113 LEU A O 1
ATOM 883 N N . LYS A 1 114 ? -25.657 -0.476 10.226 1.00 72.00 114 LYS A N 1
ATOM 884 C CA . LYS A 1 114 ? -25.403 -1.700 9.446 1.00 72.00 114 LYS A CA 1
ATOM 885 C C . LYS A 1 114 ? -26.640 -2.584 9.256 1.00 72.00 114 LYS A C 1
ATOM 887 O O . LYS A 1 114 ? -26.557 -3.556 8.509 1.00 72.00 114 LYS A O 1
ATOM 892 N N . SER A 1 115 ? -27.724 -2.279 9.960 1.00 54.12 115 SER A N 1
ATOM 893 C CA . SER A 1 115 ? -29.037 -2.930 9.877 1.00 54.12 115 SER A CA 1
ATOM 894 C C . SER A 1 115 ? -29.959 -2.171 8.939 1.00 54.12 115 SER A C 1
ATOM 896 O O . SER A 1 115 ? -30.637 -2.837 8.132 1.00 54.12 115 SER A O 1
#

Foldseek 3Di:
DWDKDFPVRLCVLAPQDDPVNVVLCVVLVLDDFDWDDDPPGITGIDTVVSSVSRNVLSVCCVVPVDDSVRSSVVSVVVVVVVVVVVVVVVVVVVLVPDDPVSNVVVVVVVVVVVD

Sequence (115 aa):
MMDLYSNDHILTLVPGMTPERLFAFLEARLVIPTVEPTASASIQLFTPLDVARLRFLCELVDDLDLDERTLGVVMALLDKLHAARHDLRCLACAIEAEPPDVRTRIGLALTRLKS

Organism: NCBI:txid1188249

Secondary structure (DSSP, 8-state):
----EEHHHHHHHSTT--HHHHHHHHHTTS--PEEEE-SSSEEEEE-HHHHHHHHHHHHHHHHHT--HHHHHHHHHHHHHHHHHHHHHHHHHHHHHTS-HHHHHHHHHHHHHH--